Protein AF-A0AA40CSJ2-F1 (afdb_monomer)

Sequence (99 aa):
MESKSTAFKSADAVIERAVKRGPDLNPIENVWHILKGRIMEQYPHLTSLPNNDTAKEELVRAAICVWEEIGEEVLHKLLLSMQRRLEAVIEADGWYTKY

Mean predicted aligned error: 9.62 Å

InterPro domains:
  IPR036397 Ribonuclease H superfamily [G3DSA:3.30.420.10] (4-99)

Radius of gyration: 18.62 Å; Cα contacts (8 Å, |Δi|>4): 56; chains: 1; bounding box: 3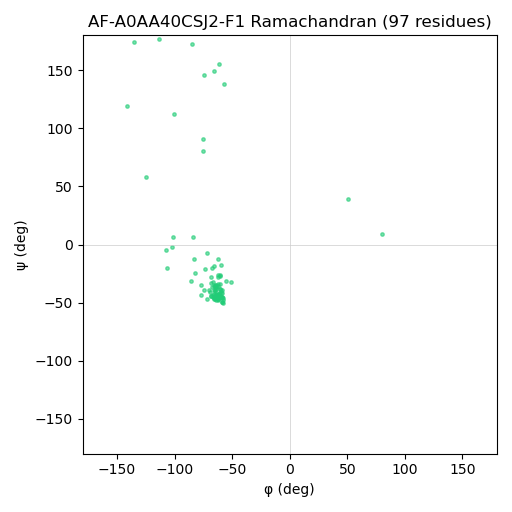2×26×59 Å

Solvent-accessible surface area (backbone atoms only — not comparab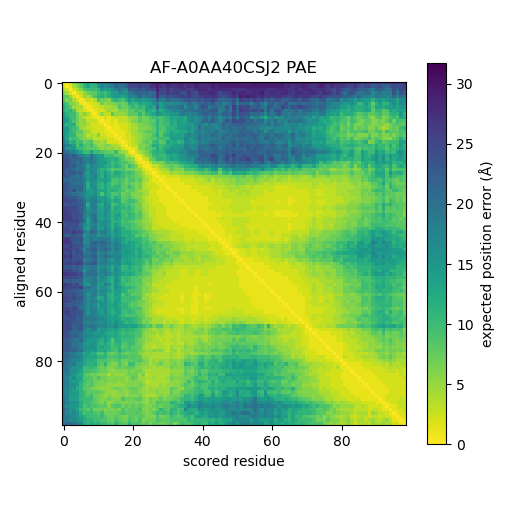le to full-atom values): 5782 Å² total; per-residue (Å²): 143,65,74,69,63,57,54,51,57,51,50,51,55,35,48,54,57,32,54,78,72,34,73,85,72,42,65,63,54,58,51,52,51,51,52,54,51,50,40,50,72,77,42,53,67,66,80,73,52,65,99,46,71,69,46,49,52,51,49,53,51,46,49,52,56,53,51,74,66,60,47,68,66,60,55,50,51,45,55,57,48,42,54,53,50,52,51,46,25,59,77,43,72,40,42,91,58,99,112

pLDDT: mean 79.14, std 13.68, range [41.75, 95.44]

Organism: NCBI:txid92897

Structure (mmCIF, N/CA/C/O backbone):
data_AF-A0AA40CSJ2-F1
#
_entry.id   AF-A0AA40CSJ2-F1
#
loop_
_atom_site.group_PDB
_atom_site.id
_atom_site.type_symbol
_atom_site.label_atom_id
_atom_site.label_alt_id
_atom_site.label_comp_id
_atom_site.label_asym_id
_atom_site.label_entity_id
_atom_site.label_seq_id
_atom_site.pdbx_PDB_ins_code
_atom_site.Cartn_x
_atom_site.Cartn_y
_atom_site.Cartn_z
_atom_site.occupancy
_atom_site.B_iso_or_equiv
_atom_site.auth_seq_id
_atom_site.auth_comp_id
_atom_site.auth_asym_id
_atom_site.auth_atom_id
_atom_site.pdbx_PDB_model_num
ATOM 1 N N . MET A 1 1 ? -5.451 8.692 40.479 1.00 41.75 1 MET A N 1
ATOM 2 C CA . MET A 1 1 ? -4.795 9.091 39.211 1.00 41.75 1 MET A CA 1
ATOM 3 C C . MET A 1 1 ? -4.172 7.889 38.474 1.00 41.75 1 MET A C 1
ATOM 5 O O . MET A 1 1 ? -3.278 8.085 37.668 1.00 41.75 1 MET A O 1
ATOM 9 N N . GLU A 1 2 ? -4.668 6.656 38.681 1.00 44.84 2 GLU A N 1
ATOM 10 C CA . GLU A 1 2 ? -4.066 5.415 38.133 1.00 44.84 2 GLU A CA 1
ATOM 11 C C . GLU A 1 2 ? -4.859 4.776 36.976 1.00 44.84 2 GLU A C 1
ATOM 13 O O . GLU A 1 2 ? -4.405 3.828 36.346 1.00 44.84 2 GLU A O 1
ATOM 18 N N . SER A 1 3 ? -6.033 5.310 36.636 1.00 52.22 3 SER A N 1
ATOM 19 C CA . SER A 1 3 ? -6.981 4.622 35.746 1.00 52.22 3 SER A CA 1
ATOM 20 C C . SER A 1 3 ? -6.581 4.594 34.259 1.00 52.22 3 SER A C 1
ATOM 22 O O . SER A 1 3 ? -7.039 3.724 33.528 1.00 52.22 3 SER A O 1
ATOM 24 N N . LYS A 1 4 ? -5.705 5.498 33.790 1.00 48.34 4 LYS A N 1
ATOM 25 C CA . LYS A 1 4 ? -5.307 5.559 32.365 1.00 48.34 4 LYS A CA 1
ATOM 26 C C . LYS A 1 4 ? -4.210 4.552 31.976 1.00 48.34 4 LYS A C 1
ATOM 28 O O . LYS A 1 4 ? -4.134 4.170 30.816 1.00 48.34 4 LYS A O 1
ATOM 33 N N . SER A 1 5 ? -3.385 4.103 32.930 1.00 54.81 5 SER A N 1
ATOM 34 C CA . SER A 1 5 ? -2.226 3.226 32.664 1.00 54.81 5 SER A CA 1
ATOM 35 C C . SER A 1 5 ? -2.631 1.767 32.421 1.00 54.81 5 SER A C 1
ATOM 37 O O . SER A 1 5 ? -2.059 1.083 31.575 1.00 54.81 5 SER A O 1
ATOM 39 N N . THR A 1 6 ? -3.666 1.295 33.118 1.00 58.69 6 THR A N 1
ATOM 40 C CA . THR A 1 6 ? -4.162 -0.084 32.998 1.00 58.69 6 THR A CA 1
ATOM 41 C C . THR A 1 6 ? -4.939 -0.309 31.699 1.00 58.69 6 THR A C 1
ATOM 43 O O . THR A 1 6 ? -4.770 -1.342 31.059 1.00 58.69 6 THR A O 1
ATOM 46 N N . ALA A 1 7 ? -5.742 0.672 31.272 1.00 56.22 7 ALA A N 1
ATOM 47 C CA . ALA A 1 7 ? -6.530 0.585 30.040 1.00 56.22 7 ALA A CA 1
ATOM 48 C C . ALA A 1 7 ? -5.647 0.520 28.782 1.00 56.22 7 ALA A C 1
ATOM 50 O O . ALA A 1 7 ? -5.918 -0.272 27.886 1.00 56.22 7 ALA A O 1
ATOM 51 N N . PHE A 1 8 ? -4.559 1.297 28.745 1.00 49.75 8 PHE A N 1
ATOM 52 C CA . PHE A 1 8 ? -3.619 1.301 27.620 1.00 49.75 8 PHE A CA 1
ATOM 53 C C . PHE A 1 8 ? -2.901 -0.049 27.470 1.00 49.75 8 PHE A C 1
ATOM 55 O O . PHE A 1 8 ? -2.918 -0.641 26.399 1.00 49.75 8 PHE A O 1
ATOM 62 N N . LYS A 1 9 ? -2.391 -0.610 28.577 1.00 58.78 9 LYS A N 1
ATOM 63 C CA . LYS A 1 9 ? -1.759 -1.943 28.586 1.00 58.78 9 LYS A CA 1
ATOM 64 C C . LYS A 1 9 ? -2.721 -3.064 28.186 1.00 58.78 9 LYS A C 1
ATOM 66 O O . LYS A 1 9 ? -2.306 -4.045 27.578 1.00 58.78 9 LYS A O 1
ATOM 71 N N . SER A 1 10 ? -3.998 -2.928 28.545 1.00 62.41 10 SER A N 1
ATOM 72 C CA . SER A 1 10 ? -5.044 -3.871 28.142 1.00 62.41 10 SER A CA 1
ATOM 73 C C . SER A 1 10 ? -5.318 -3.793 26.640 1.00 62.41 10 SER A C 1
ATOM 75 O O . SER A 1 10 ? -5.421 -4.830 25.993 1.00 62.41 10 SER A O 1
ATOM 77 N N . ALA A 1 11 ? -5.407 -2.583 26.081 1.00 60.28 11 ALA A N 1
ATOM 78 C CA . ALA A 1 11 ? -5.599 -2.379 24.649 1.00 60.28 11 ALA A CA 1
ATOM 79 C C . ALA A 1 11 ? -4.404 -2.902 23.837 1.00 60.28 11 ALA A C 1
ATOM 81 O O . ALA A 1 11 ? -4.613 -3.619 22.864 1.00 60.28 11 ALA A O 1
ATOM 82 N N . ASP A 1 12 ? -3.170 -2.644 24.278 1.00 65.94 12 ASP A N 1
ATOM 83 C CA . ASP A 1 12 ? -1.962 -3.166 23.626 1.00 65.94 12 ASP A CA 1
ATOM 84 C C . ASP A 1 12 ? -1.954 -4.700 23.581 1.00 65.94 12 ASP A C 1
ATOM 86 O O . ASP A 1 12 ? -1.711 -5.287 22.530 1.00 65.94 12 ASP A O 1
ATOM 90 N N . ALA A 1 13 ? -2.303 -5.370 24.686 1.00 70.38 13 ALA A N 1
ATOM 91 C CA . ALA A 1 13 ? -2.372 -6.832 24.734 1.00 70.38 13 ALA A CA 1
ATOM 92 C C . ALA A 1 13 ? -3.451 -7.409 23.796 1.00 70.38 13 ALA A C 1
ATOM 94 O O . ALA A 1 13 ? -3.258 -8.468 23.189 1.00 70.38 13 ALA A O 1
ATOM 95 N N . VAL A 1 14 ? -4.585 -6.714 23.659 1.00 66.62 14 VAL A N 1
ATOM 96 C CA . VAL A 1 14 ? -5.660 -7.076 22.723 1.00 66.62 14 VAL A CA 1
ATOM 97 C C . VAL A 1 14 ? -5.202 -6.885 21.273 1.00 66.62 14 VAL A C 1
ATOM 99 O O . VAL A 1 14 ? -5.387 -7.783 20.447 1.00 66.62 14 VAL A O 1
ATOM 102 N N . ILE A 1 15 ? -4.538 -5.765 20.972 1.00 63.44 15 ILE A N 1
ATOM 103 C CA . ILE A 1 15 ? -4.017 -5.446 19.637 1.00 63.44 15 ILE A CA 1
ATOM 104 C C . ILE A 1 15 ? -2.910 -6.427 19.236 1.00 63.44 15 ILE A C 1
ATOM 106 O O . ILE A 1 15 ? -2.971 -6.989 18.146 1.00 63.44 15 ILE A O 1
ATOM 110 N N . GLU A 1 16 ? -1.940 -6.717 20.107 1.00 65.31 16 GLU A N 1
ATOM 111 C CA . GLU A 1 16 ? -0.874 -7.692 19.833 1.00 65.31 16 GLU A CA 1
ATOM 112 C C . GLU A 1 16 ? -1.437 -9.084 19.531 1.00 65.31 16 GLU A C 1
ATOM 114 O O . GLU A 1 16 ? -0.998 -9.769 18.599 1.00 65.31 16 GLU A O 1
ATOM 119 N N . ARG A 1 17 ? -2.450 -9.508 20.296 1.00 64.31 17 ARG A N 1
ATOM 120 C CA . ARG A 1 17 ? -3.119 -10.792 20.085 1.00 64.31 17 ARG A CA 1
ATOM 121 C C . ARG A 1 17 ? -3.825 -10.848 18.732 1.00 64.31 17 ARG A C 1
ATOM 123 O O . ARG A 1 17 ? -3.826 -11.914 18.115 1.00 64.31 17 ARG A O 1
ATOM 130 N N . ALA A 1 18 ? -4.404 -9.738 18.287 1.00 63.22 18 ALA A N 1
ATOM 131 C CA . ALA A 1 18 ? -5.112 -9.641 17.020 1.00 63.22 18 ALA A CA 1
ATOM 132 C C . ALA A 1 18 ? -4.153 -9.543 15.819 1.00 63.22 18 ALA A C 1
ATOM 134 O O . ALA A 1 18 ? -4.313 -10.291 14.856 1.00 63.22 18 ALA A O 1
ATOM 135 N N . VAL A 1 19 ? -3.093 -8.731 15.905 1.00 62.12 19 VAL A N 1
ATOM 136 C CA . VAL A 1 19 ? -2.035 -8.618 14.879 1.00 62.12 19 VAL A CA 1
ATOM 137 C C . VAL A 1 19 ? -1.356 -9.967 14.634 1.00 62.12 19 VAL A C 1
ATOM 139 O O . VAL A 1 19 ? -1.102 -10.344 13.494 1.00 62.12 19 VAL A O 1
ATOM 142 N N . LYS A 1 20 ? -1.125 -10.756 15.691 1.00 63.53 20 LYS A N 1
ATOM 143 C CA . LYS A 1 20 ? -0.560 -12.110 15.575 1.00 63.53 20 LYS A CA 1
ATOM 144 C C . LYS A 1 20 ? -1.488 -13.101 14.855 1.00 63.53 20 LYS A C 1
ATOM 146 O O . LYS A 1 20 ? -1.030 -14.162 14.436 1.00 63.53 20 LYS A O 1
ATOM 151 N N . ARG A 1 21 ? -2.786 -12.800 14.759 1.00 61.50 21 ARG A N 1
ATOM 152 C CA . ARG A 1 21 ? -3.816 -13.705 14.228 1.00 61.50 21 ARG A CA 1
ATOM 153 C C . ARG A 1 21 ? -4.326 -13.319 12.841 1.00 61.50 21 ARG A C 1
ATOM 155 O O . ARG A 1 21 ? -4.859 -14.203 12.178 1.00 61.50 21 ARG A O 1
ATOM 162 N N . GLY A 1 22 ? -4.164 -12.070 12.402 1.00 59.47 22 GLY A N 1
ATOM 163 C CA . GLY A 1 22 ? -4.739 -11.593 11.143 1.00 59.47 22 GLY A CA 1
ATOM 164 C C . GLY A 1 22 ? -3.817 -10.640 10.374 1.00 59.47 22 GLY A C 1
ATOM 165 O O . GLY A 1 22 ? -3.541 -9.552 10.883 1.00 59.47 22 GLY A O 1
ATOM 166 N N . PRO A 1 23 ? -3.393 -10.975 9.135 1.00 58.25 23 PRO A N 1
ATOM 167 C CA . PRO A 1 23 ? -2.770 -10.002 8.228 1.00 58.25 23 PRO A CA 1
ATOM 168 C C . PRO A 1 23 ? -3.706 -8.818 7.906 1.00 58.25 23 PRO A C 1
ATOM 170 O O . PRO A 1 23 ? -3.238 -7.749 7.520 1.00 58.25 23 PRO A O 1
ATOM 173 N N . ASP A 1 24 ? -5.012 -8.968 8.155 1.00 58.38 24 ASP A N 1
ATOM 174 C CA . ASP A 1 24 ? -6.069 -7.969 7.938 1.00 58.38 24 ASP A CA 1
ATOM 175 C C . ASP A 1 24 ? -5.919 -6.687 8.782 1.00 58.38 24 ASP A C 1
ATOM 177 O 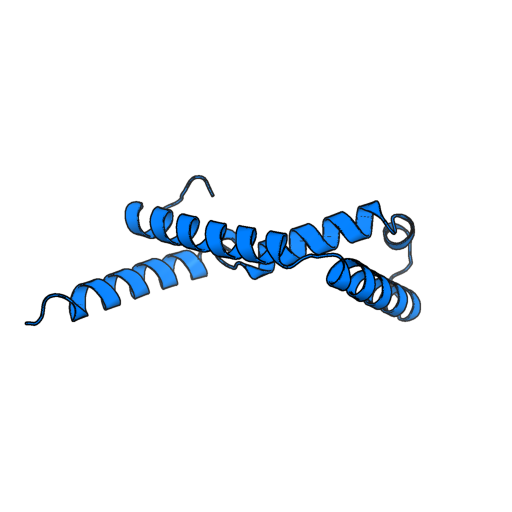O . ASP A 1 24 ? -6.579 -5.677 8.515 1.00 58.38 24 ASP A O 1
ATOM 181 N N . LEU A 1 25 ? -5.033 -6.700 9.784 1.00 63.97 25 LEU A N 1
ATOM 182 C CA . LEU A 1 25 ? -4.734 -5.558 10.651 1.00 63.97 25 LEU A CA 1
ATOM 183 C C . LEU A 1 25 ? -3.436 -4.827 10.296 1.00 63.97 25 LEU A C 1
ATOM 185 O O . LEU A 1 25 ? -3.036 -3.917 11.021 1.00 63.97 25 LEU A O 1
ATOM 189 N N . ASN A 1 26 ? -2.768 -5.180 9.198 1.00 69.12 26 ASN A N 1
ATOM 190 C CA . ASN A 1 26 ? -1.626 -4.410 8.727 1.00 69.12 26 ASN A CA 1
ATOM 191 C C . ASN A 1 26 ? -2.053 -3.490 7.564 1.00 69.12 26 ASN A C 1
ATOM 193 O O . ASN A 1 26 ? -2.353 -3.989 6.477 1.00 69.12 26 ASN A O 1
ATOM 197 N N . PRO A 1 27 ? -2.053 -2.149 7.742 1.00 65.75 27 PRO A N 1
ATOM 198 C CA . PRO A 1 27 ? -2.443 -1.191 6.704 1.00 65.75 27 PRO A CA 1
ATOM 199 C C . PRO A 1 27 ? -1.721 -1.411 5.372 1.00 65.75 27 PRO A C 1
ATOM 201 O O . PRO A 1 27 ? -2.291 -1.159 4.309 1.00 65.75 27 PRO A O 1
ATOM 204 N N . ILE A 1 28 ? -0.474 -1.891 5.434 1.00 72.56 28 ILE A N 1
ATOM 205 C CA . ILE A 1 28 ? 0.372 -2.096 4.260 1.00 72.56 28 ILE A CA 1
ATOM 206 C C . ILE A 1 28 ? -0.143 -3.225 3.360 1.00 72.56 28 ILE A C 1
ATOM 208 O O . ILE A 1 28 ? 0.030 -3.150 2.150 1.00 72.56 28 ILE A O 1
ATOM 212 N N . GLU A 1 29 ? -0.842 -4.227 3.906 1.00 77.31 29 GLU A N 1
ATOM 213 C CA . GLU A 1 29 ? -1.397 -5.336 3.116 1.00 77.31 29 GLU A CA 1
ATOM 214 C C . GLU A 1 29 ? -2.511 -4.850 2.187 1.00 77.31 29 GLU A C 1
ATOM 216 O O . GLU A 1 29 ? -2.592 -5.259 1.027 1.00 77.31 29 GLU A O 1
ATOM 221 N N . ASN A 1 30 ? -3.320 -3.892 2.652 1.00 81.50 30 ASN A N 1
ATOM 222 C CA . ASN A 1 30 ? -4.330 -3.257 1.811 1.00 81.50 30 ASN A CA 1
ATOM 223 C C . ASN A 1 30 ? -3.677 -2.439 0.684 1.00 81.50 30 ASN A C 1
ATOM 225 O O . ASN A 1 30 ? -4.151 -2.465 -0.452 1.00 81.50 30 ASN A O 1
ATOM 229 N N . VAL A 1 31 ? -2.570 -1.745 0.975 1.00 85.25 31 VAL A N 1
ATOM 230 C CA . VAL A 1 31 ? -1.801 -1.014 -0.044 1.00 85.25 31 VAL A CA 1
ATOM 231 C C . VAL A 1 31 ? -1.230 -1.987 -1.078 1.00 85.25 31 VAL A C 1
ATOM 233 O O . VAL A 1 31 ? -1.384 -1.761 -2.277 1.00 85.25 31 VAL A O 1
ATOM 236 N N . TRP A 1 32 ? -0.644 -3.107 -0.640 1.00 85.56 32 TRP A N 1
ATOM 237 C CA . TRP A 1 32 ? -0.137 -4.145 -1.538 1.00 85.56 32 TRP A CA 1
ATOM 238 C C . TRP A 1 32 ? -1.231 -4.751 -2.410 1.00 85.56 32 TRP A C 1
ATOM 240 O O . TRP A 1 32 ? -0.989 -5.048 -3.580 1.00 85.56 32 TRP A O 1
ATOM 250 N N . HIS A 1 33 ? -2.433 -4.941 -1.865 1.00 87.38 33 HIS A N 1
ATOM 251 C CA . HIS A 1 33 ? -3.572 -5.429 -2.632 1.00 87.38 33 HIS A CA 1
ATOM 252 C C . HIS A 1 33 ? -3.959 -4.453 -3.752 1.00 87.38 33 HIS A C 1
ATOM 254 O O . HIS A 1 33 ? -4.088 -4.870 -4.902 1.00 87.38 33 HIS A O 1
ATOM 260 N N . ILE A 1 34 ? -4.059 -3.154 -3.443 1.00 89.25 34 ILE A N 1
ATOM 261 C CA . ILE A 1 34 ? -4.360 -2.109 -4.435 1.00 89.25 34 ILE A CA 1
ATOM 262 C C . ILE A 1 34 ? -3.266 -2.028 -5.497 1.00 89.25 34 ILE A C 1
ATOM 264 O O . ILE A 1 34 ? -3.576 -1.999 -6.687 1.00 89.25 34 ILE A O 1
ATOM 268 N N . LEU A 1 35 ? -1.997 -2.019 -5.080 1.00 91.62 35 LEU A N 1
ATOM 269 C CA . LEU A 1 35 ? -0.860 -1.931 -5.991 1.00 91.62 35 LEU A CA 1
ATOM 270 C C . LEU A 1 35 ? -0.865 -3.102 -6.981 1.00 91.62 35 LEU A C 1
ATOM 272 O O . LEU A 1 35 ? -0.803 -2.885 -8.187 1.00 91.62 35 LEU A O 1
ATOM 276 N N . LYS A 1 36 ? -1.019 -4.339 -6.487 1.00 90.44 36 LYS A N 1
ATOM 277 C CA . LYS A 1 36 ? -1.110 -5.534 -7.340 1.00 90.44 36 LYS A CA 1
ATOM 278 C C . LYS A 1 36 ? -2.293 -5.461 -8.303 1.00 90.44 36 LYS A C 1
ATOM 280 O O . LYS A 1 36 ? -2.110 -5.743 -9.482 1.00 90.44 36 LYS A O 1
ATOM 285 N N . GLY A 1 37 ? -3.471 -5.061 -7.821 1.00 93.25 37 GLY A N 1
ATOM 286 C CA . GLY A 1 37 ? -4.666 -4.921 -8.657 1.00 93.25 37 GLY A CA 1
ATOM 287 C C . GLY A 1 37 ? -4.451 -3.940 -9.809 1.00 93.25 37 GLY A C 1
ATOM 288 O O . GLY A 1 37 ? -4.642 -4.297 -10.967 1.00 93.25 37 GLY A O 1
ATOM 289 N N . ARG A 1 38 ? -3.941 -2.741 -9.508 1.00 94.06 38 ARG A N 1
ATOM 290 C CA . ARG A 1 38 ? -3.657 -1.720 -10.526 1.00 94.06 38 ARG A CA 1
ATOM 291 C C . ARG A 1 38 ? -2.564 -2.141 -11.510 1.00 94.06 38 ARG A C 1
ATOM 293 O O . ARG A 1 38 ? -2.708 -1.893 -12.702 1.00 94.06 38 ARG A O 1
ATOM 300 N N . ILE A 1 39 ? -1.505 -2.814 -11.049 1.00 94.38 39 ILE A N 1
ATOM 301 C CA . ILE A 1 39 ? -0.478 -3.371 -11.947 1.00 94.38 39 ILE A CA 1
ATOM 302 C C . ILE A 1 39 ? -1.108 -4.387 -12.908 1.00 94.38 39 ILE A C 1
ATOM 304 O O . ILE A 1 39 ? -0.825 -4.344 -14.100 1.00 94.38 39 ILE A O 1
ATOM 308 N N . MET A 1 40 ? -1.979 -5.277 -12.424 1.00 92.75 40 MET A N 1
ATOM 309 C CA . MET A 1 40 ? -2.649 -6.265 -13.278 1.00 92.75 40 MET A CA 1
ATOM 310 C C . MET A 1 40 ? -3.593 -5.618 -14.302 1.00 92.75 40 MET A C 1
ATOM 312 O O . MET A 1 40 ? -3.692 -6.111 -15.423 1.00 92.75 40 MET A O 1
ATOM 316 N N . GLU A 1 41 ? -4.263 -4.524 -13.935 1.00 93.88 41 GLU A N 1
ATOM 317 C CA . GLU A 1 41 ? -5.149 -3.769 -14.830 1.00 93.88 41 GLU A CA 1
ATOM 318 C C . GLU A 1 41 ? -4.376 -2.985 -15.902 1.00 93.88 41 GLU A C 1
ATOM 320 O O . GLU A 1 41 ? -4.732 -3.036 -17.078 1.00 93.88 41 GLU A O 1
ATOM 325 N N . GLN A 1 42 ? -3.318 -2.268 -15.513 1.00 94.12 42 GLN A N 1
ATOM 326 C CA . GLN A 1 42 ? -2.571 -1.378 -16.410 1.00 94.12 42 GLN A CA 1
ATOM 327 C C . GLN A 1 42 ? -1.481 -2.099 -17.213 1.00 94.12 42 GLN A C 1
ATOM 329 O O . GLN A 1 42 ? -1.192 -1.731 -18.352 1.00 94.12 42 GLN A O 1
ATOM 334 N N . TYR A 1 43 ? -0.891 -3.151 -16.643 1.00 92.81 43 TYR A N 1
ATOM 335 C CA . TYR A 1 43 ? 0.204 -3.923 -17.227 1.00 92.81 43 TYR A CA 1
ATOM 336 C C . TYR A 1 43 ? -0.149 -5.422 -17.303 1.00 92.81 43 TYR A C 1
ATOM 338 O O . TYR A 1 43 ? 0.586 -6.266 -16.782 1.00 92.81 43 TYR A O 1
ATOM 346 N N . PRO A 1 44 ? -1.246 -5.807 -17.988 1.00 92.69 44 PRO A N 1
ATOM 347 C CA . PRO A 1 44 ? -1.721 -7.193 -18.000 1.00 92.69 44 PRO A CA 1
ATOM 348 C C . PRO A 1 44 ? -0.693 -8.173 -18.584 1.00 92.69 44 PRO A C 1
ATOM 350 O O . PRO A 1 44 ? -0.652 -9.338 -18.190 1.00 92.69 44 PRO A O 1
ATOM 353 N N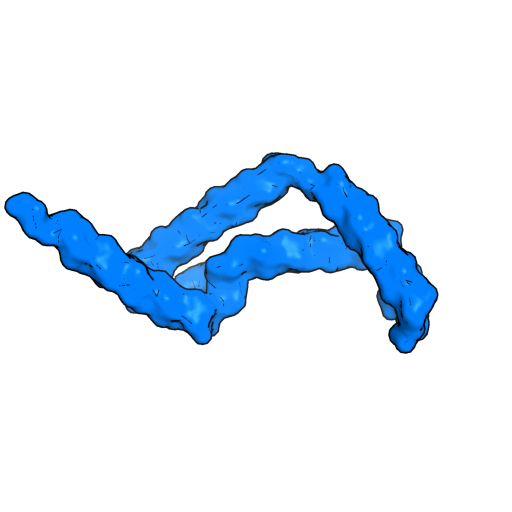 . HIS A 1 45 ? 0.188 -7.708 -19.476 1.00 89.06 45 HIS A N 1
ATOM 354 C CA . HIS A 1 45 ? 1.250 -8.520 -20.075 1.00 89.06 45 HIS A CA 1
ATOM 355 C C . HIS A 1 45 ? 2.254 -9.061 -19.045 1.00 89.06 45 HIS A C 1
ATOM 357 O O . HIS A 1 45 ? 2.777 -10.158 -19.247 1.00 89.06 45 HIS A O 1
ATOM 363 N N . LEU A 1 46 ? 2.467 -8.368 -17.916 1.00 89.31 46 LEU A N 1
ATOM 364 C CA . LEU A 1 46 ? 3.376 -8.820 -16.856 1.00 89.31 46 LEU A CA 1
ATOM 365 C C . LEU A 1 46 ? 2.956 -10.168 -16.260 1.00 89.31 46 LEU A C 1
ATOM 367 O O . LEU A 1 46 ? 3.802 -10.928 -15.801 1.00 89.31 46 LEU A O 1
ATOM 371 N N . THR A 1 47 ? 1.662 -10.505 -16.314 1.00 85.25 47 THR A N 1
ATOM 372 C CA . THR A 1 47 ? 1.148 -11.799 -15.827 1.00 85.25 47 THR A CA 1
ATOM 373 C C . THR A 1 47 ? 1.622 -12.991 -16.661 1.00 85.25 47 THR A C 1
ATOM 375 O O . THR A 1 47 ? 1.600 -14.123 -16.184 1.00 85.25 47 THR A O 1
ATOM 378 N N . SER A 1 48 ? 2.062 -12.737 -17.896 1.00 86.88 48 SER A N 1
ATOM 379 C CA . SER A 1 48 ? 2.517 -13.755 -18.846 1.00 86.88 48 SER A CA 1
ATOM 380 C C . SER A 1 48 ? 4.040 -13.848 -18.962 1.00 86.88 48 SER A C 1
ATOM 382 O O . SER A 1 48 ? 4.547 -14.700 -19.695 1.00 86.88 48 SER A O 1
ATOM 384 N N . LEU A 1 49 ? 4.780 -12.988 -18.253 1.00 86.69 49 LEU A N 1
ATOM 385 C CA . LEU A 1 49 ? 6.234 -12.958 -18.339 1.00 86.69 49 LEU A CA 1
ATOM 386 C C . LEU A 1 49 ? 6.889 -14.140 -17.605 1.00 86.69 49 LEU A C 1
ATOM 388 O O . LEU A 1 49 ? 6.411 -14.580 -16.556 1.00 86.69 49 LEU A O 1
ATOM 392 N N . PRO A 1 50 ? 8.018 -14.651 -18.127 1.00 86.94 50 PRO A N 1
ATOM 393 C CA . PRO A 1 50 ? 8.806 -15.666 -17.441 1.00 86.94 50 PRO A CA 1
ATOM 394 C C . PRO A 1 50 ? 9.418 -15.108 -16.152 1.00 86.94 50 PRO A C 1
ATOM 396 O O . PRO A 1 50 ? 9.786 -13.941 -16.079 1.00 86.94 50 PRO A O 1
ATOM 399 N N . ASN A 1 51 ? 9.607 -15.958 -15.143 1.00 91.62 51 ASN A N 1
ATOM 400 C CA . ASN A 1 51 ? 10.275 -15.567 -13.901 1.00 91.62 51 ASN A CA 1
ATOM 401 C C . ASN A 1 51 ? 11.797 -15.446 -14.107 1.00 91.62 51 ASN A C 1
ATOM 403 O O . ASN A 1 51 ? 12.554 -16.368 -13.802 1.00 91.62 51 ASN A O 1
ATOM 407 N N . ASN A 1 52 ? 12.235 -14.317 -14.660 1.00 91.75 52 ASN A N 1
ATOM 408 C CA . ASN A 1 52 ? 13.636 -13.963 -14.862 1.00 91.75 52 ASN A CA 1
ATOM 409 C C . ASN A 1 52 ? 13.899 -12.510 -14.437 1.00 91.75 52 ASN A C 1
ATOM 411 O O . ASN A 1 52 ? 12.981 -11.779 -14.064 1.00 91.75 52 ASN A O 1
ATOM 415 N N . ASP A 1 53 ? 15.163 -12.098 -14.455 1.00 93.88 53 ASP A N 1
ATOM 416 C CA . ASP A 1 53 ? 15.545 -10.792 -13.914 1.00 93.88 53 ASP A CA 1
ATOM 417 C C . ASP A 1 53 ? 15.002 -9.625 -14.746 1.00 93.88 53 ASP A C 1
ATOM 419 O O . ASP A 1 53 ? 14.555 -8.636 -14.175 1.00 93.88 53 ASP A O 1
ATOM 423 N N . THR A 1 54 ? 14.887 -9.781 -16.067 1.00 92.38 54 THR A N 1
ATOM 424 C CA . THR A 1 54 ? 14.242 -8.785 -16.937 1.00 92.38 54 THR A CA 1
ATOM 425 C C . THR A 1 54 ? 12.770 -8.576 -16.574 1.00 92.38 54 THR A C 1
ATOM 427 O O . THR A 1 54 ? 12.329 -7.441 -16.415 1.00 92.38 54 THR A O 1
ATOM 430 N N . ALA A 1 55 ? 12.010 -9.652 -16.361 1.00 89.69 55 ALA A N 1
ATOM 431 C CA . ALA A 1 55 ? 10.611 -9.555 -15.953 1.00 89.69 55 ALA A CA 1
ATOM 432 C C . ALA A 1 55 ? 10.448 -8.928 -14.560 1.00 89.69 55 ALA A C 1
ATOM 434 O O . ALA A 1 55 ? 9.497 -8.184 -14.320 1.00 89.69 55 ALA A O 1
ATOM 435 N N . LYS A 1 56 ? 11.387 -9.184 -13.638 1.00 91.38 56 LYS A N 1
ATOM 436 C CA . LYS A 1 56 ? 11.404 -8.513 -12.329 1.00 91.38 56 LYS A CA 1
ATOM 437 C C . LYS A 1 56 ? 11.668 -7.019 -12.473 1.00 91.38 56 LYS A C 1
ATOM 439 O O . LYS A 1 56 ? 11.007 -6.235 -11.802 1.00 91.38 56 LYS A O 1
ATOM 444 N N . GLU A 1 57 ? 12.603 -6.617 -13.330 1.00 94.50 57 GLU A N 1
ATOM 445 C CA . GLU A 1 57 ? 12.877 -5.201 -13.593 1.00 94.50 57 GLU A CA 1
ATOM 446 C C . GLU A 1 57 ? 11.653 -4.487 -14.176 1.00 94.50 57 GLU A C 1
ATOM 448 O O . GLU A 1 57 ? 11.324 -3.382 -13.740 1.00 94.50 57 GLU A O 1
ATOM 453 N N . GLU A 1 58 ? 10.941 -5.119 -15.112 1.00 92.81 58 GLU A N 1
ATOM 454 C CA . GLU A 1 58 ? 9.691 -4.580 -15.657 1.00 92.81 58 GLU A CA 1
ATOM 455 C C . GLU A 1 58 ? 8.598 -4.474 -14.589 1.00 92.81 58 GLU A C 1
ATOM 457 O O . GLU A 1 58 ? 7.942 -3.436 -14.481 1.00 92.81 58 GLU A O 1
ATOM 462 N N . LEU A 1 59 ? 8.457 -5.493 -13.735 1.00 93.44 59 LEU A N 1
ATOM 463 C CA . LEU A 1 59 ? 7.524 -5.463 -12.612 1.00 93.44 59 LEU A CA 1
ATOM 464 C C . LEU A 1 59 ? 7.852 -4.339 -11.621 1.00 93.44 59 LEU A C 1
ATOM 466 O O . LEU A 1 59 ? 6.945 -3.644 -11.169 1.00 93.44 59 LEU A O 1
ATOM 470 N N . VAL A 1 60 ? 9.131 -4.131 -11.296 1.00 94.75 60 VAL A N 1
ATOM 471 C CA . VAL A 1 60 ? 9.571 -3.041 -10.412 1.00 94.75 60 VAL A CA 1
ATOM 472 C C . VAL A 1 60 ? 9.239 -1.683 -11.025 1.00 94.75 60 VAL A C 1
ATOM 474 O O . VAL A 1 60 ? 8.718 -0.815 -10.329 1.00 94.75 60 VAL A O 1
ATOM 477 N N . ARG A 1 61 ? 9.484 -1.495 -12.326 1.00 95.44 61 ARG A N 1
ATOM 478 C CA . ARG A 1 61 ? 9.136 -0.247 -13.023 1.00 95.44 61 ARG A CA 1
ATOM 479 C C . ARG A 1 61 ? 7.634 0.010 -13.004 1.00 95.44 61 ARG A C 1
ATOM 481 O O . ARG A 1 61 ? 7.224 1.106 -12.638 1.00 95.44 61 ARG A O 1
ATOM 488 N N . ALA A 1 62 ? 6.826 -0.997 -13.33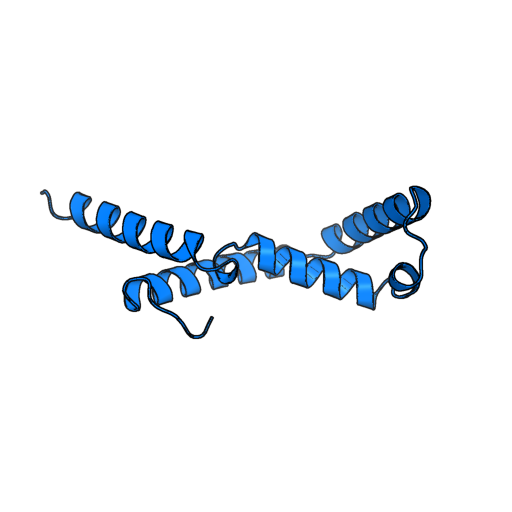5 1.00 93.88 62 ALA A N 1
ATOM 489 C CA . ALA A 1 62 ? 5.373 -0.890 -13.274 1.00 93.88 62 ALA A CA 1
ATOM 490 C C . ALA A 1 62 ? 4.893 -0.574 -11.851 1.00 93.88 62 ALA A C 1
ATOM 492 O O . ALA A 1 62 ? 4.050 0.297 -11.668 1.00 93.88 62 ALA A O 1
ATOM 493 N N . ALA A 1 63 ? 5.475 -1.214 -10.834 1.00 93.38 63 ALA A N 1
ATOM 494 C CA . ALA A 1 63 ? 5.148 -0.936 -9.443 1.00 93.38 63 ALA A CA 1
ATOM 495 C C . ALA A 1 63 ? 5.463 0.509 -9.042 1.00 93.38 63 ALA A C 1
ATOM 497 O O . ALA A 1 63 ? 4.638 1.127 -8.379 1.00 93.38 63 ALA A O 1
ATOM 498 N N . ILE A 1 64 ? 6.602 1.066 -9.467 1.00 94.50 64 ILE A N 1
ATOM 499 C CA . ILE A 1 64 ? 6.948 2.474 -9.218 1.00 94.50 64 ILE A CA 1
ATOM 500 C C . ILE A 1 64 ? 5.951 3.405 -9.917 1.00 94.50 64 ILE A C 1
ATOM 502 O O . ILE A 1 64 ? 5.424 4.309 -9.278 1.00 94.50 64 ILE A O 1
ATOM 506 N N . CYS A 1 65 ? 5.648 3.171 -11.198 1.00 94.38 65 CYS A N 1
ATOM 507 C CA . CYS A 1 65 ? 4.686 3.991 -11.939 1.00 94.38 65 CYS A CA 1
ATOM 508 C C . CYS A 1 65 ? 3.305 3.986 -11.275 1.00 94.38 65 CYS A C 1
ATOM 510 O O . CYS A 1 65 ? 2.753 5.045 -10.994 1.00 94.38 65 CYS A O 1
ATOM 512 N N . VAL A 1 66 ? 2.780 2.803 -10.952 1.00 93.94 66 VAL A N 1
ATOM 513 C CA . VAL A 1 66 ? 1.481 2.679 -10.285 1.00 93.94 66 VAL A CA 1
ATOM 514 C C . VAL A 1 66 ? 1.516 3.300 -8.892 1.00 93.94 66 VAL A C 1
ATOM 516 O O . VAL A 1 66 ? 0.534 3.912 -8.483 1.00 93.94 66 VAL A O 1
ATOM 519 N N . TRP A 1 67 ? 2.620 3.155 -8.154 1.00 92.75 67 TRP A N 1
ATOM 520 C CA . TRP A 1 67 ? 2.775 3.744 -6.825 1.00 92.75 67 TRP A CA 1
ATOM 521 C C . TRP A 1 67 ? 2.639 5.269 -6.850 1.00 92.75 67 TRP A C 1
ATOM 523 O O . TRP A 1 67 ? 1.898 5.816 -6.039 1.00 92.75 67 TRP A O 1
ATOM 533 N N . GLU A 1 68 ? 3.280 5.941 -7.807 1.00 92.00 68 GLU A N 1
ATOM 534 C CA . GLU A 1 68 ? 3.175 7.397 -7.992 1.00 92.00 68 GLU A CA 1
ATOM 535 C C . GLU A 1 68 ? 1.738 7.851 -8.324 1.00 92.00 68 GLU A C 1
ATOM 537 O O . GLU A 1 68 ? 1.334 8.966 -8.000 1.00 92.00 68 GLU A O 1
ATOM 542 N N . GLU A 1 69 ? 0.918 6.977 -8.916 1.00 91.31 69 GLU A N 1
ATOM 543 C CA . GLU A 1 69 ? -0.507 7.235 -9.169 1.00 91.31 69 GLU A CA 1
ATOM 544 C C . GLU A 1 69 ? -1.411 6.960 -7.955 1.00 91.31 69 GLU A C 1
ATOM 546 O O . GLU A 1 69 ? -2.609 7.291 -7.961 1.00 91.31 69 GLU A O 1
ATOM 551 N N . ILE A 1 70 ? -0.904 6.299 -6.909 1.00 87.94 70 ILE A N 1
ATOM 552 C CA . ILE A 1 70 ? -1.648 6.123 -5.662 1.00 87.94 70 ILE A CA 1
ATOM 553 C C . ILE A 1 70 ? -1.623 7.460 -4.920 1.00 87.94 70 ILE A C 1
ATOM 555 O O . ILE A 1 70 ? -0.738 7.753 -4.122 1.00 87.94 70 ILE A O 1
ATOM 559 N N . GLY A 1 71 ? -2.639 8.279 -5.186 1.00 86.69 71 GLY A N 1
ATOM 560 C CA . GLY A 1 71 ? -2.802 9.569 -4.528 1.00 86.69 71 GLY A CA 1
ATOM 561 C C . GLY A 1 71 ? -2.969 9.460 -3.009 1.00 86.69 71 GLY A C 1
ATOM 562 O O . GLY A 1 71 ? -3.475 8.469 -2.472 1.00 86.69 71 GLY A O 1
ATOM 563 N N . GLU A 1 72 ? -2.614 10.545 -2.320 1.00 83.75 72 GLU A N 1
ATOM 564 C CA . GLU A 1 72 ? -2.658 10.666 -0.858 1.00 83.75 72 GLU A CA 1
ATOM 565 C C . GLU A 1 72 ? -4.046 10.360 -0.269 1.00 83.75 72 GLU A C 1
ATOM 567 O O . GLU A 1 72 ? -4.155 9.804 0.821 1.00 83.75 72 GLU A O 1
ATOM 572 N N . GLU A 1 73 ? -5.122 10.642 -1.006 1.00 85.94 73 GLU A N 1
ATOM 573 C CA . GLU A 1 73 ? -6.494 10.335 -0.590 1.00 85.94 73 GLU A CA 1
ATOM 574 C C . GLU A 1 73 ? -6.721 8.830 -0.362 1.00 85.94 73 GLU A C 1
ATOM 576 O O . GLU A 1 73 ? -7.393 8.432 0.594 1.00 85.94 73 GLU A O 1
ATOM 581 N N . VAL A 1 74 ? -6.148 7.975 -1.218 1.00 84.25 74 VAL A N 1
ATOM 582 C CA . VAL A 1 74 ? -6.253 6.515 -1.083 1.00 84.25 74 VAL A CA 1
ATOM 583 C C . VAL A 1 74 ? -5.515 6.065 0.173 1.00 84.25 74 VAL A C 1
ATOM 585 O O . VAL A 1 74 ? -6.067 5.306 0.970 1.00 84.25 74 VAL A O 1
ATOM 588 N N . LEU A 1 75 ? -4.308 6.589 0.394 1.00 82.88 75 LEU A N 1
ATOM 589 C CA . LEU A 1 75 ? -3.512 6.297 1.585 1.00 82.88 75 LEU A CA 1
ATOM 590 C C . LEU A 1 75 ? -4.228 6.758 2.863 1.00 82.88 75 LEU A C 1
ATOM 592 O O . LEU A 1 75 ? -4.344 5.988 3.815 1.00 82.88 75 LEU A O 1
ATOM 596 N N . HIS A 1 76 ? -4.810 7.960 2.864 1.00 83.50 76 HIS A N 1
ATOM 597 C CA . HIS A 1 76 ? -5.604 8.465 3.984 1.00 83.50 76 HIS A CA 1
ATOM 598 C C . HIS A 1 76 ? -6.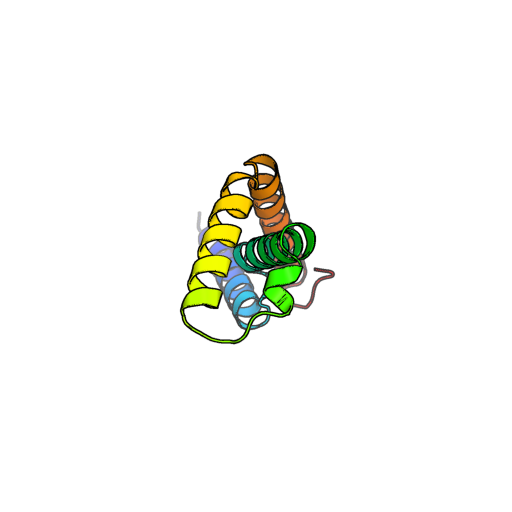821 7.582 4.280 1.00 83.50 76 HIS A C 1
ATOM 600 O O . HIS A 1 76 ? -7.070 7.234 5.435 1.00 83.50 76 HIS A O 1
ATOM 606 N N . LYS A 1 77 ? -7.572 7.166 3.253 1.00 84.00 77 LYS A N 1
ATOM 607 C CA . LYS A 1 77 ? -8.717 6.255 3.420 1.00 84.00 77 LYS A CA 1
ATOM 608 C C . LYS A 1 77 ? -8.297 4.911 4.016 1.00 84.00 77 LYS A C 1
ATOM 610 O O . LYS A 1 77 ? -9.019 4.372 4.858 1.00 84.00 77 LYS A O 1
ATOM 615 N N . LEU A 1 78 ? -7.139 4.386 3.617 1.00 81.00 78 LEU A N 1
ATOM 616 C CA . LEU A 1 78 ? -6.583 3.154 4.174 1.00 81.00 78 LEU A CA 1
ATOM 617 C C . LEU A 1 78 ? -6.209 3.315 5.648 1.00 81.00 78 LEU A C 1
ATOM 619 O O . LEU A 1 78 ? -6.619 2.486 6.463 1.00 81.00 78 LEU A O 1
ATOM 623 N N . LEU A 1 79 ? -5.530 4.404 6.010 1.00 78.44 79 LEU A N 1
ATOM 624 C CA . LEU A 1 79 ? -5.195 4.718 7.402 1.00 78.44 79 LEU A CA 1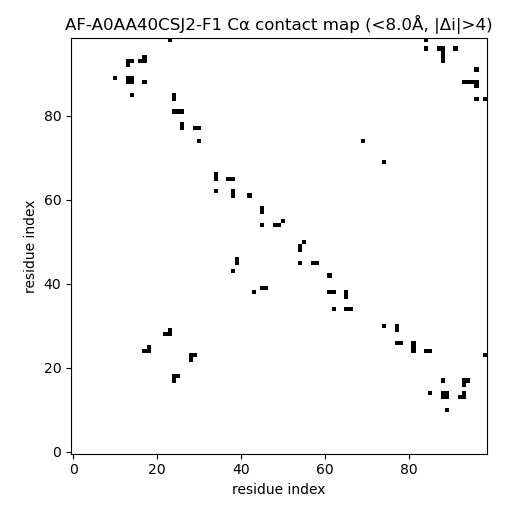
ATOM 625 C C . LEU A 1 79 ? -6.454 4.855 8.273 1.00 78.44 79 LEU A C 1
ATOM 627 O O . LEU A 1 79 ? -6.550 4.234 9.331 1.00 78.44 79 LEU A O 1
ATOM 631 N N . LEU A 1 80 ? -7.476 5.570 7.794 1.00 79.12 80 LEU A N 1
ATOM 632 C CA . LEU A 1 80 ? -8.755 5.703 8.502 1.00 79.12 80 LEU A CA 1
ATOM 633 C C . LEU A 1 80 ? -9.524 4.377 8.596 1.00 79.12 80 LEU A C 1
ATOM 635 O O . LEU A 1 80 ? -10.261 4.134 9.551 1.00 79.12 80 LEU A O 1
ATOM 639 N N . SER A 1 81 ? -9.398 3.494 7.602 1.00 80.19 81 SER A N 1
ATOM 640 C CA . SER A 1 81 ? -9.985 2.152 7.682 1.00 80.19 81 SER A CA 1
ATOM 641 C C . SER A 1 81 ? -9.326 1.313 8.774 1.00 8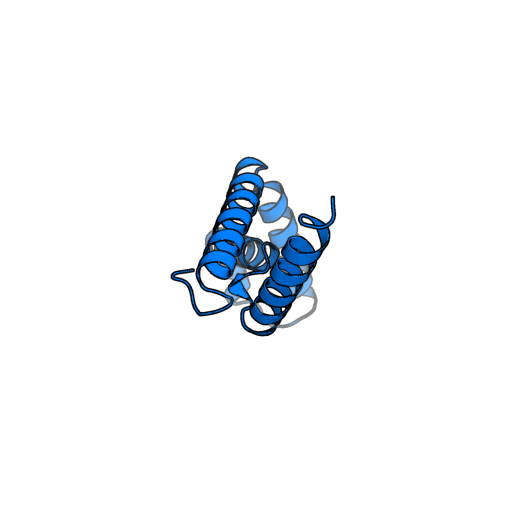0.19 81 SER A C 1
ATOM 643 O O . SER A 1 81 ? -10.015 0.576 9.470 1.00 80.19 81 SER A O 1
ATOM 645 N N . MET A 1 82 ? -8.023 1.486 8.974 1.00 79.81 82 MET A N 1
ATOM 646 C CA . MET A 1 82 ? -7.246 0.749 9.959 1.00 79.81 82 MET A CA 1
ATOM 647 C C . MET A 1 82 ? -7.585 1.147 11.384 1.00 79.81 82 MET A C 1
ATOM 649 O O . MET A 1 82 ? -7.750 0.274 12.232 1.00 79.81 82 MET A O 1
ATOM 653 N N . GLN A 1 83 ? -7.801 2.438 11.622 1.00 77.50 83 GLN A N 1
ATOM 654 C CA . GLN A 1 83 ? -8.300 2.911 12.907 1.00 77.50 83 GLN A CA 1
ATOM 655 C C . GLN A 1 83 ? -9.645 2.257 13.265 1.00 77.50 83 GLN A C 1
ATOM 657 O O . GLN A 1 83 ? -9.782 1.689 14.343 1.00 77.50 83 GLN A O 1
ATOM 662 N N . ARG A 1 84 ? -10.582 2.193 12.308 1.00 81.88 84 ARG A N 1
ATOM 663 C CA . ARG A 1 84 ? -11.881 1.519 12.498 1.00 81.88 84 ARG A CA 1
ATOM 664 C C . ARG A 1 84 ? -11.761 0.008 12.731 1.00 81.88 84 ARG A C 1
ATOM 666 O O . ARG A 1 84 ? -12.553 -0.557 13.479 1.00 81.88 84 ARG A O 1
ATOM 673 N N . ARG A 1 85 ? -10.798 -0.665 12.089 1.00 81.56 85 ARG A N 1
ATOM 674 C CA . ARG A 1 85 ? -10.537 -2.102 12.306 1.00 81.56 85 ARG A CA 1
ATOM 675 C C . ARG A 1 85 ? -10.005 -2.363 13.713 1.00 81.56 85 ARG A C 1
ATOM 677 O O . ARG A 1 85 ? -10.466 -3.290 14.367 1.00 81.56 85 ARG A O 1
ATOM 684 N N . LEU A 1 86 ? -9.074 -1.532 14.182 1.00 79.50 86 LEU A N 1
ATOM 685 C CA . LEU A 1 86 ? -8.528 -1.623 15.538 1.00 79.50 86 LEU A CA 1
ATOM 686 C C . LEU A 1 86 ? -9.608 -1.375 16.593 1.00 79.50 86 LEU A C 1
ATOM 688 O O . LEU A 1 86 ? -9.700 -2.134 17.551 1.00 79.50 86 LEU A O 1
ATOM 692 N N . GLU A 1 87 ? -10.464 -0.373 16.387 1.00 82.38 87 GLU A N 1
ATOM 693 C CA . GLU A 1 87 ? -11.629 -0.124 17.244 1.00 82.38 87 GLU A CA 1
ATOM 694 C C . GLU A 1 87 ? -12.554 -1.347 17.296 1.00 82.38 87 GLU A C 1
ATOM 696 O O . GLU A 1 87 ? -12.882 -1.813 18.384 1.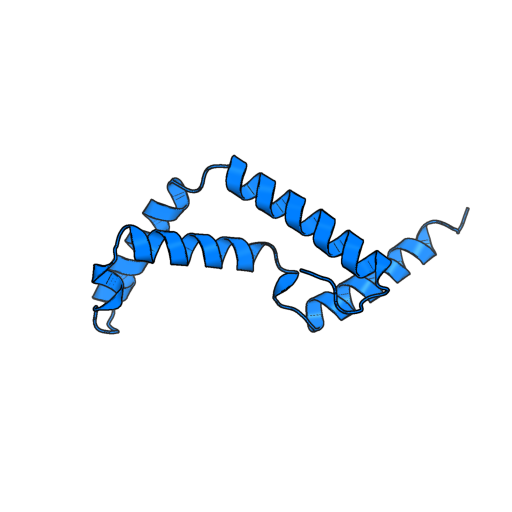00 82.38 87 GLU A O 1
ATOM 701 N N . ALA A 1 88 ? -12.884 -1.942 16.145 1.00 82.50 88 ALA A N 1
ATOM 702 C CA . ALA A 1 88 ? -13.722 -3.140 16.088 1.00 82.50 88 ALA A CA 1
ATOM 703 C C . ALA A 1 88 ? -13.091 -4.348 16.804 1.00 82.50 88 ALA A C 1
ATOM 705 O O . ALA A 1 88 ? -13.797 -5.141 17.419 1.00 82.50 88 ALA A O 1
ATOM 706 N N . VAL A 1 89 ? -11.765 -4.495 16.742 1.00 81.62 89 VAL A N 1
ATOM 707 C CA . VAL A 1 89 ? -11.026 -5.548 17.455 1.00 81.62 89 VAL A CA 1
ATOM 708 C C . VAL A 1 89 ? -11.047 -5.314 18.962 1.00 81.62 89 VAL A C 1
ATOM 710 O O . VAL A 1 89 ? -11.208 -6.270 19.717 1.00 81.62 89 VAL A O 1
ATOM 713 N N . ILE A 1 90 ? -10.898 -4.065 19.408 1.00 81.19 90 ILE A N 1
ATOM 714 C CA . ILE A 1 90 ? -10.983 -3.703 20.827 1.00 81.19 90 ILE A CA 1
ATOM 715 C C . ILE A 1 90 ? -12.400 -3.962 21.349 1.00 81.19 90 ILE A C 1
ATOM 717 O O . ILE A 1 90 ? -12.555 -4.581 22.398 1.00 81.19 90 ILE A O 1
ATOM 721 N N . GLU A 1 91 ? -13.432 -3.554 20.604 1.00 83.38 91 GLU A N 1
ATOM 722 C CA . GLU A 1 91 ? -14.837 -3.835 20.933 1.00 83.38 91 GLU A CA 1
ATOM 723 C C . GLU A 1 91 ? -15.136 -5.339 20.972 1.00 83.38 91 GLU A C 1
ATOM 725 O O . GLU A 1 91 ? -15.928 -5.795 21.796 1.00 83.38 91 GLU A O 1
ATOM 730 N N . ALA A 1 92 ? -14.478 -6.116 20.112 1.00 83.00 92 ALA A N 1
ATOM 731 C CA . ALA A 1 92 ? -14.584 -7.567 20.081 1.00 83.00 92 ALA A CA 1
ATOM 732 C C . ALA A 1 92 ? -13.655 -8.277 21.082 1.00 83.00 92 ALA A C 1
ATOM 734 O O . ALA A 1 92 ? -13.559 -9.497 21.015 1.00 83.00 92 ALA A O 1
ATOM 735 N N . ASP A 1 93 ? -12.942 -7.574 21.971 1.00 82.31 93 ASP A N 1
ATOM 736 C CA . ASP A 1 93 ? -11.962 -8.157 22.910 1.00 82.31 93 ASP A CA 1
ATOM 737 C C . ASP A 1 93 ? -10.927 -9.081 22.223 1.00 82.31 93 ASP A C 1
ATOM 739 O O . ASP A 1 93 ? -10.558 -10.160 22.697 1.00 82.31 93 ASP A O 1
ATOM 743 N N . GLY A 1 94 ? -10.482 -8.684 21.029 1.00 72.56 94 GLY A N 1
ATOM 744 C CA . GLY A 1 94 ? -9.511 -9.433 20.232 1.00 72.56 94 GLY A CA 1
ATOM 745 C C . GLY A 1 94 ? -10.088 -10.612 19.441 1.00 72.56 94 GLY A C 1
ATOM 746 O O . GLY A 1 94 ? -9.312 -11.400 18.889 1.00 72.56 94 GLY A O 1
ATOM 747 N N . TRP A 1 95 ? -11.414 -10.765 19.387 1.00 77.00 95 TRP A N 1
ATOM 748 C CA . TRP A 1 95 ? -12.095 -11.761 18.557 1.00 77.00 95 TRP A CA 1
ATOM 749 C C . TRP A 1 95 ? -12.328 -11.277 17.117 1.00 77.00 95 TRP A C 1
ATOM 751 O O . TRP A 1 95 ? -12.053 -10.133 16.761 1.00 77.00 95 TRP A O 1
ATOM 761 N N . TYR A 1 96 ? -12.800 -12.193 16.266 1.00 76.88 96 TYR A N 1
ATOM 762 C CA . TYR A 1 96 ? -13.048 -11.942 14.847 1.00 76.88 96 TYR A CA 1
ATOM 763 C C . TYR A 1 96 ? -14.014 -10.777 14.635 1.00 76.88 96 TYR A C 1
ATOM 765 O O . TYR A 1 96 ? -15.050 -10.679 15.295 1.00 76.88 96 TYR A O 1
ATOM 773 N N . THR A 1 97 ? -13.690 -9.937 13.658 1.00 78.62 97 THR A N 1
ATOM 774 C CA . THR A 1 97 ? -14.542 -8.827 13.231 1.00 78.62 97 THR A CA 1
ATOM 775 C C . THR A 1 97 ? -15.049 -9.083 11.812 1.00 78.62 97 THR A C 1
ATOM 777 O O . THR A 1 97 ? -14.694 -10.073 11.180 1.00 78.62 97 THR A O 1
ATOM 780 N N . LYS A 1 98 ? -15.898 -8.191 11.297 1.00 76.75 98 LYS A N 1
ATOM 781 C CA . LYS A 1 98 ? -16.362 -8.231 9.898 1.00 76.75 98 LYS A CA 1
ATOM 782 C C . LYS A 1 98 ? -15.286 -7.843 8.868 1.00 76.75 98 LYS A C 1
ATOM 784 O O . LYS A 1 98 ? -15.593 -7.834 7.677 1.00 76.75 98 LYS A O 1
ATOM 789 N N . TYR A 1 99 ? -14.128 -7.382 9.339 1.00 68.88 99 TYR A N 1
ATOM 790 C CA . TYR A 1 99 ? -13.013 -6.907 8.527 1.00 68.88 99 TYR A CA 1
ATOM 791 C C . TYR A 1 99 ? -11.968 -7.987 8.318 1.00 68.88 99 TYR A C 1
ATOM 793 O O . TYR A 1 99 ? -11.828 -8.834 9.229 1.00 68.88 99 TYR A O 1
#

Secondary structure (DSSP, 8-state):
--HHHHHHHHHHHHHHHHHTT-GGG-HHHHHHHHHHHHHHHH-GGGGGS-SSHHHHHHHHHHHHHHHHHS-HHHHHHHHHHHHHHHHHHHHTTT-----

Foldseek 3Di:
DPPPPVVVVLLVVLVVLLVVPDPVLDLVVVVVVQLVVVLCVPPVCLVVDDPDPVSVVVVVVSSVVVVVVCDPVNSVVSVVVNVVVSVQSVVVSNDDDPD